Protein AF-A0A4R9JNU4-F1 (afdb_monomer)

Foldseek 3Di:
DVVVVVVVVVVVVVVVLQVLQQKAWEADLPPRWIKIFGWPGGDNHRYAYQPLRPHDADCDPPDRNDDDPVNVVSNVCCCRGPNPVPRVVGIDTDD

Structure (mmCIF, N/CA/C/O backbone):
data_AF-A0A4R9JNU4-F1
#
_entry.id   AF-A0A4R9JNU4-F1
#
loop_
_atom_site.group_PDB
_atom_site.id
_atom_site.type_symbol
_atom_site.label_atom_id
_atom_site.label_alt_id
_atom_site.label_comp_id
_atom_site.label_asym_id
_atom_site.label_entity_id
_atom_site.label_seq_id
_atom_site.pdbx_PDB_ins_code
_atom_site.Cartn_x
_atom_site.Cartn_y
_atom_site.Cartn_z
_atom_site.occupancy
_atom_site.B_iso_or_equiv
_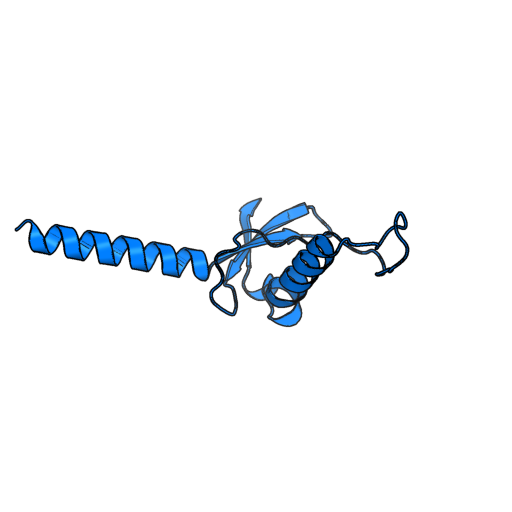atom_site.auth_seq_id
_atom_site.auth_comp_id
_atom_site.auth_asym_id
_atom_site.auth_atom_id
_atom_site.pdbx_PDB_model_num
ATOM 1 N N . MET A 1 1 ? -18.438 15.143 34.922 1.00 58.81 1 MET A N 1
ATOM 2 C CA . MET A 1 1 ? -18.915 14.914 33.534 1.00 58.81 1 MET A CA 1
ATOM 3 C C . MET A 1 1 ? -17.854 15.168 32.448 1.00 58.81 1 MET A C 1
ATOM 5 O O . MET A 1 1 ? -17.759 14.365 31.532 1.00 58.81 1 MET A O 1
ATOM 9 N N . LEU A 1 2 ? -17.032 16.229 32.531 1.00 62.69 2 LEU A N 1
ATOM 10 C CA . LEU A 1 2 ? -16.031 16.579 31.497 1.00 62.69 2 LEU A CA 1
ATOM 11 C C . LEU A 1 2 ? -14.863 15.579 31.340 1.00 62.69 2 LEU A C 1
ATOM 13 O O . LEU A 1 2 ? -14.404 15.358 30.224 1.00 62.69 2 LEU A O 1
ATOM 17 N N . ARG A 1 3 ? -14.404 14.935 32.426 1.00 75.50 3 ARG A N 1
ATOM 18 C CA . ARG A 1 3 ? -13.308 13.942 32.388 1.00 75.50 3 ARG A CA 1
ATOM 19 C C . ARG A 1 3 ? -13.643 12.733 31.506 1.00 75.50 3 ARG A C 1
ATOM 21 O O . ARG A 1 3 ? -12.821 12.318 30.701 1.00 75.50 3 ARG A O 1
ATOM 28 N N . ASN A 1 4 ? -14.879 12.241 31.592 1.00 79.88 4 ASN A N 1
ATOM 29 C CA . ASN A 1 4 ? -15.336 11.086 30.817 1.00 79.88 4 ASN A CA 1
ATOM 30 C C . ASN A 1 4 ? -15.424 11.420 29.319 1.00 79.88 4 ASN A C 1
ATOM 32 O O . ASN A 1 4 ? -15.046 10.601 28.492 1.00 79.88 4 ASN A O 1
ATOM 36 N N . LYS A 1 5 ? -15.827 12.651 28.965 1.00 87.12 5 LYS A N 1
ATOM 37 C CA . LYS A 1 5 ? -15.856 13.116 27.566 1.00 87.12 5 LYS A CA 1
ATOM 38 C C . LYS A 1 5 ? -14.456 13.182 26.941 1.00 87.12 5 LYS A C 1
ATOM 40 O O . LYS A 1 5 ? -14.296 12.811 25.784 1.00 87.12 5 LYS A O 1
ATOM 45 N N . LYS A 1 6 ? -13.437 13.605 27.705 1.00 91.44 6 LYS A N 1
ATOM 46 C CA . LYS A 1 6 ? -12.036 13.618 27.237 1.00 91.44 6 LYS A CA 1
ATOM 47 C C . LYS A 1 6 ? -11.502 12.208 26.978 1.00 91.44 6 LYS A C 1
ATOM 49 O O . LYS A 1 6 ? -10.857 11.993 25.961 1.00 91.44 6 LYS A O 1
ATOM 54 N N . ILE A 1 7 ? -11.810 11.259 27.863 1.00 94.19 7 ILE A N 1
ATOM 55 C CA . ILE A 1 7 ? -11.402 9.854 27.705 1.00 94.19 7 ILE A CA 1
ATOM 56 C C . ILE A 1 7 ? -12.049 9.243 26.457 1.00 94.19 7 ILE A C 1
ATOM 58 O O . ILE A 1 7 ? -11.351 8.643 25.649 1.00 94.19 7 ILE A O 1
ATOM 62 N N . ILE A 1 8 ? -13.355 9.454 26.260 1.00 95.31 8 ILE A N 1
ATOM 63 C CA . ILE A 1 8 ? -14.069 8.961 25.072 1.00 95.31 8 ILE A CA 1
ATOM 64 C C . ILE A 1 8 ? -13.459 9.538 23.788 1.00 95.31 8 ILE A C 1
ATOM 66 O O . ILE A 1 8 ? -13.213 8.792 22.846 1.00 95.31 8 ILE A O 1
ATOM 70 N N . SER A 1 9 ? -13.163 10.842 23.764 1.00 95.31 9 SER A N 1
ATOM 71 C CA . SER A 1 9 ? -12.512 11.484 22.615 1.00 95.31 9 SER A CA 1
ATOM 72 C C . SER A 1 9 ? -11.138 10.875 22.317 1.00 95.31 9 SER A C 1
ATOM 74 O O . SER A 1 9 ? -10.839 10.546 21.172 1.00 95.31 9 SER A O 1
ATOM 76 N N . LEU A 1 10 ? -10.322 10.641 23.349 1.00 96.44 10 LEU A N 1
ATOM 77 C CA . LEU A 1 10 ? -8.998 10.047 23.177 1.00 96.44 10 LEU A CA 1
ATOM 78 C C . LEU A 1 10 ? -9.072 8.609 22.643 1.00 96.44 10 LEU A C 1
ATOM 80 O O . LEU A 1 10 ? -8.313 8.253 21.745 1.00 96.44 10 LEU A O 1
ATOM 84 N N . ILE A 1 11 ? -10.015 7.807 23.149 1.00 96.56 11 ILE A N 1
ATOM 85 C CA . ILE A 1 11 ? -10.275 6.451 22.645 1.00 96.56 11 ILE A CA 1
ATOM 86 C C . ILE A 1 11 ? -10.691 6.506 21.175 1.00 96.56 11 ILE A C 1
ATOM 88 O O . ILE A 1 11 ? -10.181 5.738 20.366 1.00 96.56 11 ILE A O 1
ATOM 92 N N . PHE A 1 12 ? -11.575 7.434 20.810 1.00 97.00 12 PHE A N 1
ATOM 93 C CA . PHE A 1 12 ? -12.025 7.586 19.430 1.00 97.00 12 PHE A CA 1
ATOM 94 C C . PHE A 1 12 ? -10.876 7.955 18.479 1.00 97.00 12 PHE A C 1
ATOM 96 O O . PHE A 1 12 ? -10.742 7.353 17.413 1.00 97.00 12 PHE A O 1
ATOM 103 N N . ILE A 1 13 ? -10.004 8.885 18.882 1.00 97.12 13 ILE A N 1
ATOM 104 C CA . ILE A 1 13 ? -8.806 9.254 18.112 1.00 97.12 13 ILE A CA 1
ATOM 105 C C . ILE A 1 13 ? -7.881 8.044 17.957 1.00 97.12 13 ILE A C 1
ATOM 107 O O . ILE A 1 13 ? -7.434 7.752 16.850 1.00 97.12 13 ILE A O 1
ATOM 111 N N . PHE A 1 14 ? -7.631 7.310 19.043 1.00 96.88 14 PHE A N 1
ATOM 112 C CA . PHE A 1 14 ? -6.788 6.118 19.013 1.00 96.88 14 PHE A CA 1
ATOM 113 C C . PHE A 1 14 ? -7.341 5.042 18.068 1.00 96.88 14 PHE A C 1
ATOM 115 O O . PHE A 1 14 ? -6.602 4.526 17.232 1.00 96.88 14 PHE A O 1
ATOM 122 N N . LEU A 1 15 ? -8.644 4.748 18.142 1.00 97.06 15 LEU A N 1
ATOM 123 C CA . LEU A 1 15 ? -9.300 3.789 17.247 1.00 97.06 15 LEU A CA 1
ATOM 124 C C . LEU A 1 15 ? -9.254 4.243 15.786 1.00 97.06 15 LEU A C 1
ATOM 126 O O . LEU A 1 15 ? -9.041 3.421 14.900 1.00 97.06 15 LEU A O 1
ATOM 130 N N . THR A 1 16 ? -9.399 5.546 15.535 1.00 96.25 16 THR A N 1
ATOM 131 C CA . THR A 1 16 ? -9.296 6.115 14.185 1.00 96.25 16 THR A CA 1
ATOM 132 C C . THR A 1 16 ? -7.886 5.931 13.623 1.00 96.25 16 THR A C 1
ATOM 134 O O . THR A 1 16 ? -7.729 5.444 12.506 1.00 96.25 16 THR A O 1
ATOM 137 N N . LEU A 1 17 ? -6.848 6.248 14.403 1.00 96.62 17 LEU A N 1
ATOM 138 C CA . LEU A 1 17 ? -5.455 6.043 13.991 1.00 96.62 17 LEU A CA 1
ATOM 139 C C . LEU A 1 17 ? -5.146 4.566 13.739 1.00 96.62 17 LEU A C 1
ATOM 141 O O . LEU A 1 17 ? -4.502 4.235 12.744 1.00 96.62 17 LEU A O 1
ATOM 145 N N . LEU A 1 18 ? -5.640 3.681 14.609 1.00 96.12 18 LEU A N 1
ATOM 146 C CA . LEU A 1 18 ? -5.483 2.240 14.444 1.00 96.12 18 LEU A CA 1
ATOM 147 C C . LEU A 1 18 ? -6.150 1.762 13.148 1.00 96.12 18 LEU A C 1
ATOM 149 O O . LEU A 1 18 ? -5.526 1.033 12.380 1.00 96.12 18 LEU A O 1
ATOM 153 N N . PHE A 1 19 ? -7.366 2.230 12.861 1.00 95.88 19 PHE A N 1
ATOM 154 C CA . PHE A 1 19 ? -8.075 1.913 11.623 1.00 95.88 19 PHE A CA 1
ATOM 155 C C . PHE A 1 19 ? -7.281 2.346 10.381 1.00 95.88 19 PHE A C 1
ATOM 157 O O . PHE A 1 19 ? -6.987 1.508 9.531 1.00 95.88 19 PHE A O 1
ATOM 164 N N . PHE A 1 20 ? -6.839 3.608 10.307 1.00 96.06 20 PHE A N 1
ATOM 165 C CA . PHE A 1 20 ? -6.040 4.105 9.174 1.00 96.06 20 PHE A CA 1
ATOM 166 C C . PHE A 1 20 ? -4.682 3.407 9.033 1.00 96.06 20 PHE A C 1
ATOM 168 O O . PHE A 1 20 ? -4.170 3.270 7.922 1.00 96.06 20 PHE A O 1
ATOM 175 N N . SER A 1 21 ? -4.107 2.914 10.134 1.00 97.06 21 SER A N 1
ATOM 176 C CA . SER A 1 21 ? -2.874 2.128 10.071 1.00 97.06 21 SER A CA 1
ATOM 177 C C . SER A 1 21 ? -3.068 0.751 9.422 1.00 97.06 21 SER A C 1
ATOM 179 O O . SER A 1 21 ? -2.105 0.187 8.910 1.00 97.06 21 SER A O 1
ATOM 181 N N . LEU A 1 22 ? -4.294 0.215 9.408 1.00 97.56 22 LEU A N 1
ATOM 182 C CA . LEU A 1 22 ? -4.610 -1.131 8.914 1.00 97.56 22 LEU A CA 1
ATOM 183 C C . LEU A 1 22 ? -5.247 -1.151 7.519 1.00 97.56 22 LEU A C 1
ATOM 185 O O . LEU A 1 22 ? -5.278 -2.207 6.894 1.00 97.56 22 LEU A O 1
ATOM 189 N N . ILE A 1 23 ? -5.723 -0.016 7.004 1.00 97.50 23 ILE A N 1
ATOM 190 C CA . ILE A 1 23 ? -6.272 0.081 5.643 1.00 97.50 23 ILE A CA 1
ATOM 191 C C . ILE A 1 23 ? -5.293 0.761 4.692 1.00 97.50 23 ILE A C 1
ATOM 193 O O . ILE A 1 23 ? -4.577 1.682 5.084 1.00 97.50 23 ILE A O 1
ATOM 197 N N . GLY A 1 24 ? -5.261 0.325 3.440 1.00 97.19 24 GLY A N 1
ATOM 198 C CA . GLY A 1 24 ? -4.497 0.958 2.371 1.00 97.19 24 GLY A CA 1
ATOM 199 C C . GLY A 1 24 ? -5.308 1.055 1.087 1.00 97.19 24 GLY A C 1
ATOM 200 O O . GLY A 1 24 ? -6.373 0.458 0.963 1.00 97.19 24 GLY A O 1
ATOM 201 N N . PHE A 1 25 ? -4.776 1.802 0.134 1.00 96.62 25 PHE A N 1
ATOM 202 C CA . PHE A 1 25 ? -5.283 1.964 -1.212 1.00 96.62 25 PHE A CA 1
ATOM 203 C C . PHE A 1 25 ? -4.169 1.640 -2.197 1.00 96.62 25 PHE A C 1
ATOM 205 O O . PHE A 1 25 ? -3.013 1.962 -1.926 1.00 96.62 25 PHE A O 1
ATOM 212 N N . TYR A 1 26 ? -4.506 1.048 -3.332 1.00 95.19 26 TYR A N 1
ATOM 213 C CA . TYR A 1 26 ? -3.566 0.883 -4.435 1.00 95.19 26 TYR A CA 1
ATOM 214 C C . TYR A 1 26 ? -4.266 1.084 -5.777 1.00 95.19 26 TYR A C 1
ATOM 216 O O . TYR A 1 26 ? -5.487 0.920 -5.875 1.00 95.19 26 TYR A O 1
ATOM 224 N N . SER A 1 27 ? -3.495 1.460 -6.795 1.00 91.06 27 SER A N 1
ATOM 225 C CA . SER A 1 27 ? -3.941 1.461 -8.189 1.00 91.06 27 SER A CA 1
ATOM 226 C C . SER A 1 27 ? -3.509 0.171 -8.873 1.00 91.06 27 SER A C 1
ATOM 228 O O . SER A 1 27 ? -2.343 -0.211 -8.781 1.00 91.06 27 SER A O 1
ATOM 230 N N . ASP A 1 28 ? -4.437 -0.476 -9.561 1.00 84.00 28 ASP A N 1
ATOM 231 C CA . ASP A 1 28 ? -4.156 -1.647 -10.385 1.00 84.00 28 ASP A CA 1
ATOM 232 C C . ASP A 1 28 ? -3.327 -1.270 -11.623 1.00 84.00 28 ASP A C 1
ATOM 234 O O . ASP A 1 28 ? -3.604 -0.253 -12.271 1.00 84.00 28 ASP A O 1
ATOM 238 N N . ARG A 1 29 ? -2.312 -2.087 -11.929 1.00 79.94 29 ARG A N 1
ATOM 239 C CA . ARG A 1 29 ? -1.353 -1.859 -13.021 1.00 79.94 29 ARG A CA 1
ATOM 240 C C . ARG A 1 29 ? -2.018 -1.978 -14.393 1.00 79.94 29 ARG A C 1
ATOM 242 O O . ARG A 1 29 ? -1.683 -1.212 -15.292 1.00 79.94 29 ARG A O 1
ATOM 249 N N . GLU A 1 30 ? -2.983 -2.887 -14.544 1.00 71.38 30 GLU A N 1
ATOM 250 C CA . GLU A 1 30 ? -3.569 -3.195 -15.855 1.00 71.38 30 GLU A CA 1
ATOM 251 C C . GLU A 1 30 ? -4.720 -2.256 -16.252 1.00 71.38 30 GLU A C 1
ATOM 253 O O . GLU A 1 30 ? -4.848 -1.887 -17.420 1.00 71.38 30 GLU A O 1
ATOM 258 N N . TRP A 1 31 ? -5.567 -1.856 -15.296 1.00 70.56 31 TRP A N 1
ATOM 259 C CA . TRP A 1 31 ? -6.837 -1.175 -15.601 1.00 70.56 31 TRP A CA 1
ATOM 260 C C . TRP A 1 31 ? -7.003 0.182 -14.912 1.00 70.56 31 TRP A C 1
ATOM 262 O O . TRP A 1 31 ? -8.056 0.810 -15.045 1.00 70.56 31 TRP A O 1
ATOM 272 N N . GLY A 1 32 ? -5.998 0.635 -14.150 1.00 78.06 32 GLY A N 1
ATOM 273 C CA . GLY A 1 32 ? -6.006 1.928 -13.455 1.00 78.06 32 GLY A CA 1
ATOM 274 C C . GLY A 1 32 ? -7.095 2.075 -12.385 1.00 78.06 32 GLY A C 1
ATOM 275 O O . GLY A 1 32 ? -7.314 3.175 -11.876 1.00 78.06 32 GLY A O 1
ATOM 276 N N . GLY A 1 33 ? -7.795 0.988 -12.048 1.00 88.50 33 GLY A N 1
ATOM 277 C CA . GLY A 1 33 ? -8.804 0.974 -10.995 1.00 88.50 33 GLY A CA 1
ATOM 278 C C . GLY A 1 33 ? -8.159 1.175 -9.631 1.00 88.50 33 GLY A C 1
ATOM 279 O O . GLY A 1 33 ? -7.030 0.733 -9.401 1.00 88.50 33 GLY A O 1
ATOM 280 N N . VAL A 1 34 ? -8.873 1.819 -8.711 1.00 93.19 34 VAL A N 1
ATOM 281 C CA . VAL A 1 34 ? -8.379 2.004 -7.341 1.00 93.19 34 VAL A CA 1
ATOM 282 C C . VAL A 1 34 ? -9.125 1.101 -6.391 1.00 93.19 34 VAL A C 1
ATOM 284 O O . VAL A 1 34 ? -10.353 0.999 -6.406 1.00 93.19 34 VAL A O 1
ATOM 287 N N . TYR A 1 35 ? -8.349 0.467 -5.530 1.00 95.56 35 TYR A N 1
ATOM 288 C CA . TYR A 1 35 ? -8.805 -0.545 -4.604 1.00 95.56 35 TYR A CA 1
ATOM 289 C C . TYR A 1 35 ? -8.465 -0.107 -3.192 1.00 95.56 35 TYR A C 1
ATOM 291 O O . TYR A 1 35 ? -7.388 0.433 -2.952 1.00 95.56 35 TYR A O 1
ATOM 299 N N . ILE A 1 36 ? -9.373 -0.357 -2.256 1.00 96.94 36 ILE A N 1
ATOM 300 C CA . ILE A 1 36 ? -9.077 -0.329 -0.823 1.00 96.94 36 ILE A CA 1
ATOM 301 C C . ILE A 1 36 ? 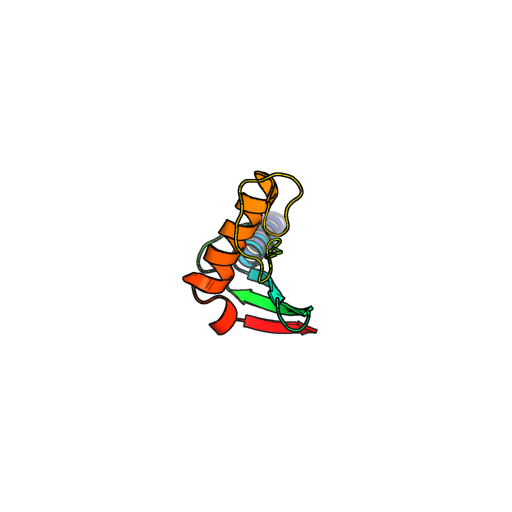-8.782 -1.752 -0.366 1.00 96.94 36 ILE A C 1
ATOM 303 O O . ILE A 1 36 ? -9.466 -2.677 -0.791 1.00 96.94 36 ILE A O 1
ATOM 307 N N . PHE A 1 37 ? -7.799 -1.945 0.506 1.00 97.25 37 PHE A N 1
ATOM 308 C CA . PHE A 1 37 ? -7.444 -3.259 1.033 1.00 97.25 37 PHE A CA 1
ATOM 309 C C . PHE A 1 37 ? -7.064 -3.212 2.512 1.00 97.25 37 PHE A C 1
ATOM 311 O O . PHE A 1 37 ? -6.714 -2.161 3.060 1.00 97.25 37 PHE A O 1
ATOM 318 N N . VAL A 1 38 ? -7.114 -4.378 3.159 1.00 97.31 38 VAL A N 1
ATOM 319 C CA . VAL A 1 38 ? -6.617 -4.563 4.529 1.00 97.31 38 VAL A CA 1
ATOM 320 C C . VAL A 1 38 ? -5.143 -4.968 4.491 1.00 97.31 38 VAL A C 1
ATOM 322 O O . VAL A 1 38 ? -4.775 -6.019 3.945 1.00 97.31 38 VAL A O 1
ATOM 325 N N . LYS A 1 39 ? -4.297 -4.138 5.101 1.00 97.94 39 LYS A N 1
ATOM 326 C CA . LYS A 1 39 ? -2.858 -4.363 5.254 1.00 97.94 39 LYS A CA 1
ATOM 327 C C . LYS A 1 39 ? -2.596 -5.552 6.176 1.00 97.94 39 LYS A C 1
ATOM 329 O O . LYS A 1 39 ? -3.301 -5.754 7.159 1.00 97.94 39 LYS A O 1
ATOM 334 N N . HIS A 1 40 ? -1.535 -6.306 5.893 1.00 97.38 40 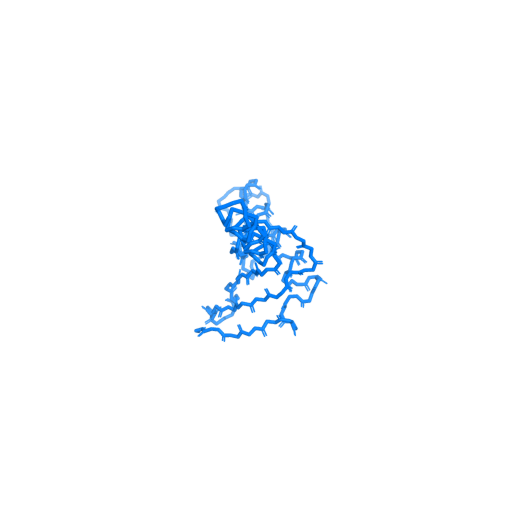HIS A N 1
ATOM 335 C CA . HIS A 1 40 ? -1.128 -7.436 6.733 1.00 97.38 40 HIS A CA 1
ATOM 336 C C . HIS A 1 40 ? -0.466 -6.991 8.055 1.00 97.38 40 HIS A C 1
ATOM 338 O O . HIS A 1 40 ? -0.470 -7.744 9.027 1.00 97.38 40 HIS A O 1
ATOM 344 N N . ARG A 1 41 ? 0.073 -5.761 8.108 1.00 97.19 41 ARG A N 1
ATOM 345 C CA . ARG A 1 41 ? 0.636 -5.128 9.311 1.00 97.19 41 ARG A CA 1
ATOM 346 C C . ARG A 1 41 ? 0.318 -3.625 9.376 1.00 97.19 41 ARG A C 1
ATOM 348 O O . ARG A 1 41 ? 0.096 -3.017 8.327 1.00 97.19 41 ARG A O 1
ATOM 355 N N . PRO A 1 42 ? 0.334 -2.999 10.570 1.00 97.25 42 PRO A N 1
ATOM 356 C CA . PRO A 1 42 ? 0.114 -1.560 10.711 1.00 97.25 42 PRO A CA 1
ATOM 357 C C . PRO A 1 42 ? 1.164 -0.714 9.974 1.00 97.25 42 PRO A C 1
ATOM 359 O O . PRO A 1 42 ? 2.368 -0.912 10.146 1.00 97.25 42 PRO A O 1
ATOM 362 N N . MET A 1 43 ? 0.711 0.268 9.194 1.00 97.12 43 MET A N 1
ATOM 363 C CA . MET A 1 43 ? 1.542 1.277 8.530 1.00 97.12 43 MET A CA 1
ATOM 364 C C . MET A 1 43 ? 0.710 2.529 8.224 1.00 97.12 43 MET A C 1
ATOM 366 O O . MET A 1 43 ? -0.430 2.415 7.791 1.00 97.12 43 MET A O 1
ATOM 370 N N . PHE A 1 44 ? 1.266 3.731 8.385 1.00 96.19 44 PHE A N 1
ATOM 371 C CA . PHE A 1 44 ? 0.528 4.978 8.118 1.00 96.19 44 PHE A CA 1
ATOM 372 C C . PHE A 1 44 ? 0.522 5.426 6.645 1.00 96.19 44 PHE A C 1
ATOM 374 O O . PHE A 1 44 ? -0.253 6.312 6.294 1.00 96.19 44 PHE A O 1
ATOM 381 N N . LYS A 1 45 ? 1.319 4.807 5.760 1.00 96.00 45 LYS A N 1
ATOM 382 C CA . LYS A 1 45 ? 1.221 5.021 4.304 1.00 96.00 45 LYS A CA 1
ATOM 383 C C . LYS A 1 45 ? -0.135 4.516 3.824 1.00 96.00 45 LYS A C 1
ATOM 385 O O . LYS A 1 45 ? -0.468 3.354 4.039 1.00 96.00 45 LYS A O 1
ATOM 390 N N . LEU A 1 46 ? -0.941 5.393 3.234 1.00 96.31 46 LEU A N 1
ATOM 391 C CA . LEU A 1 46 ? -2.281 5.036 2.770 1.00 96.31 46 LEU A CA 1
ATOM 392 C C . LEU A 1 46 ? -2.283 4.559 1.326 1.00 96.31 46 LEU A C 1
ATOM 394 O O . LEU A 1 46 ? -3.044 3.655 1.029 1.00 96.31 46 LEU A O 1
ATOM 398 N N . PHE A 1 47 ? -1.449 5.122 0.456 1.00 95.69 47 PHE A N 1
ATOM 399 C CA . PHE A 1 47 ? -1.435 4.786 -0.965 1.00 95.69 47 PHE A CA 1
ATOM 400 C C . PHE A 1 47 ? -0.183 3.990 -1.327 1.00 95.69 47 PHE A C 1
ATOM 402 O O . PHE A 1 47 ? 0.921 4.402 -0.973 1.00 95.69 47 PHE A O 1
ATOM 409 N N . PHE A 1 48 ? -0.368 2.873 -2.021 1.00 95.06 48 PHE A N 1
ATOM 410 C CA . PHE A 1 48 ? 0.673 1.977 -2.508 1.00 95.06 48 PHE A CA 1
ATOM 411 C C . PHE A 1 48 ? 0.611 1.988 -4.032 1.00 95.06 48 PHE A C 1
ATOM 413 O O . PHE A 1 48 ? -0.429 1.686 -4.614 1.00 95.06 48 PHE A O 1
ATOM 420 N N . ALA A 1 49 ? 1.717 2.356 -4.664 1.00 91.38 49 ALA A N 1
ATOM 421 C CA . ALA A 1 49 ? 1.843 2.419 -6.110 1.00 91.38 49 ALA A CA 1
ATOM 422 C C . ALA A 1 49 ? 2.995 1.524 -6.544 1.00 91.38 49 ALA A C 1
ATOM 424 O O . ALA A 1 49 ? 3.985 1.421 -5.824 1.00 91.38 49 ALA A O 1
ATOM 425 N N . SER A 1 50 ? 2.871 0.938 -7.727 1.00 92.25 50 SER A N 1
ATOM 426 C CA . SER A 1 50 ? 3.992 0.306 -8.403 1.00 92.25 50 SER A CA 1
ATOM 427 C C . SER A 1 50 ? 4.526 1.266 -9.466 1.00 92.25 50 SER A C 1
ATOM 429 O O . SER A 1 50 ? 3.967 1.326 -10.565 1.00 92.25 50 SER A O 1
ATOM 431 N N . PRO A 1 51 ? 5.547 2.085 -9.151 1.00 88.19 51 PRO A N 1
ATOM 432 C CA . PRO A 1 51 ? 6.148 2.979 -10.133 1.00 88.19 51 PRO A CA 1
ATOM 433 C C . PRO A 1 51 ? 6.815 2.233 -11.294 1.00 88.19 51 PRO A C 1
ATOM 435 O O . PRO A 1 51 ? 6.986 2.834 -12.354 1.00 88.19 51 PRO A O 1
ATOM 438 N N . ILE A 1 52 ? 7.191 0.957 -11.124 1.00 89.62 52 ILE A N 1
ATOM 439 C C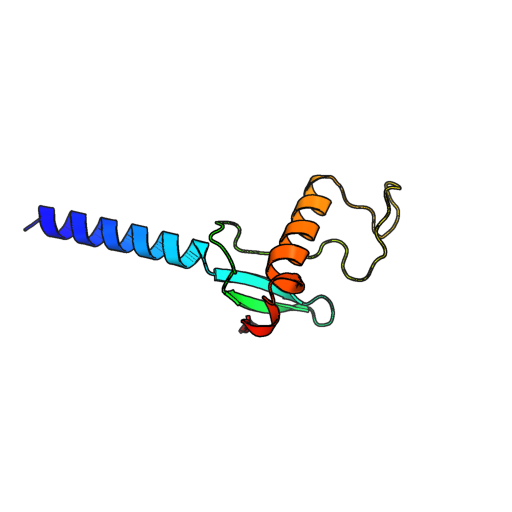A . ILE A 1 52 ? 7.759 0.164 -12.221 1.00 89.62 52 ILE A CA 1
ATOM 440 C C . ILE A 1 52 ? 6.695 -0.338 -13.205 1.00 89.62 52 ILE A C 1
ATOM 442 O O . ILE A 1 52 ? 6.986 -0.518 -14.387 1.00 89.62 52 ILE A O 1
ATOM 446 N N . GLY A 1 53 ? 5.462 -0.546 -12.732 1.00 86.94 53 GLY A N 1
ATOM 447 C CA . GLY A 1 53 ? 4.407 -1.179 -13.515 1.00 86.94 53 GLY A CA 1
ATOM 448 C C . GLY A 1 53 ? 4.807 -2.587 -13.963 1.00 86.94 53 GLY A C 1
ATOM 449 O O . GLY A 1 53 ? 5.179 -3.420 -13.144 1.00 86.94 53 GLY A O 1
ATOM 450 N N . GLU A 1 54 ? 4.732 -2.827 -15.271 1.00 83.88 54 GLU A N 1
ATOM 451 C CA . GLU A 1 54 ? 5.075 -4.107 -15.915 1.00 83.88 54 GLU A CA 1
ATOM 452 C C . GLU A 1 54 ? 6.508 -4.128 -16.489 1.00 83.88 54 GLU A C 1
ATOM 454 O O . GLU A 1 54 ? 6.871 -5.039 -17.232 1.00 83.88 54 GLU A O 1
ATOM 459 N N . ALA A 1 55 ? 7.323 -3.102 -16.215 1.00 86.38 55 ALA A N 1
ATOM 460 C CA . ALA A 1 55 ? 8.676 -3.012 -16.756 1.00 86.38 55 ALA A CA 1
ATOM 461 C C . ALA A 1 55 ? 9.679 -3.882 -15.982 1.00 86.38 55 ALA A C 1
ATOM 463 O O . ALA A 1 55 ? 9.614 -4.012 -14.760 1.00 86.38 55 ALA A O 1
ATOM 464 N N . ASP A 1 56 ? 10.684 -4.404 -16.690 1.00 89.31 56 ASP A N 1
ATOM 465 C CA . ASP A 1 56 ? 11.799 -5.108 -16.057 1.00 89.31 56 ASP A CA 1
ATOM 466 C C . ASP A 1 56 ? 12.700 -4.131 -15.274 1.00 89.31 56 ASP A C 1
ATOM 468 O O . ASP A 1 56 ? 13.141 -3.121 -15.836 1.00 89.31 56 ASP A O 1
ATOM 472 N N . PRO A 1 57 ? 13.062 -4.428 -14.011 1.00 89.12 57 PRO A N 1
ATOM 473 C CA . PRO A 1 57 ? 13.912 -3.555 -13.211 1.00 89.12 57 PRO A CA 1
ATOM 474 C C . PRO A 1 57 ? 15.301 -3.383 -13.817 1.00 89.12 57 PRO A C 1
ATOM 476 O O . PRO A 1 57 ? 15.954 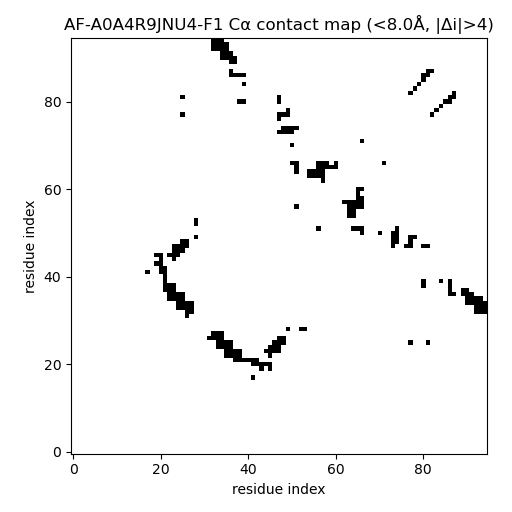-4.329 -14.265 1.00 89.12 57 PRO A O 1
ATOM 479 N N . THR A 1 58 ? 15.791 -2.144 -13.788 1.00 90.62 58 THR A N 1
ATOM 480 C CA . THR A 1 58 ? 17.134 -1.811 -14.259 1.00 90.62 58 THR A CA 1
ATOM 481 C C . THR A 1 58 ? 17.797 -0.765 -13.374 1.00 90.62 58 THR A C 1
ATOM 483 O O . THR A 1 58 ? 17.158 0.133 -12.838 1.00 90.62 58 THR A O 1
ATOM 486 N N . ASP A 1 59 ? 19.118 -0.857 -13.243 1.00 90.25 59 ASP A N 1
ATOM 487 C CA . ASP A 1 59 ? 19.923 0.126 -12.513 1.00 90.25 59 ASP A CA 1
ATOM 488 C C . ASP A 1 59 ? 20.487 1.231 -13.421 1.00 90.25 59 ASP A C 1
ATOM 490 O O . ASP A 1 59 ? 21.269 2.061 -12.963 1.00 90.25 59 ASP A O 1
ATOM 494 N N . ILE A 1 60 ? 20.104 1.260 -14.704 1.00 91.38 60 ILE A N 1
ATOM 495 C CA . ILE A 1 60 ? 20.593 2.236 -15.686 1.00 91.38 60 ILE A CA 1
ATOM 496 C C . ILE A 1 60 ? 19.700 3.487 -15.656 1.00 91.38 60 ILE A C 1
ATOM 498 O O . ILE A 1 60 ? 18.562 3.414 -16.123 1.00 91.38 60 ILE A O 1
ATOM 502 N N . PRO A 1 61 ? 20.191 4.650 -15.180 1.00 89.31 61 PRO A N 1
ATOM 503 C CA . PRO A 1 61 ? 19.384 5.863 -15.120 1.00 89.31 61 PRO A CA 1
ATOM 504 C C . PRO A 1 61 ? 18.860 6.276 -16.497 1.00 89.31 61 PRO A C 1
ATOM 506 O O . PRO A 1 61 ? 19.602 6.289 -17.478 1.00 89.31 61 PRO A O 1
ATOM 509 N N . GLY A 1 62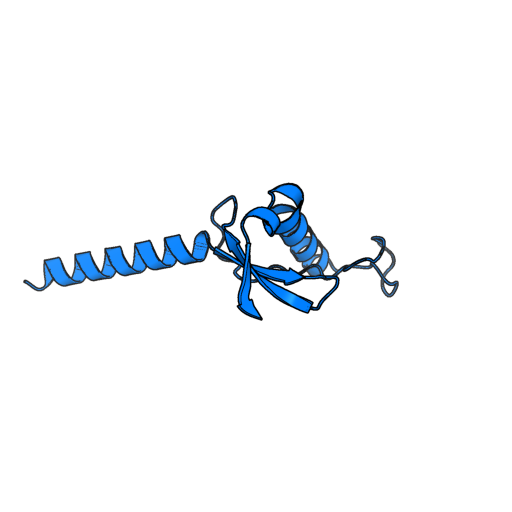 ? 17.579 6.640 -16.562 1.00 86.50 62 GLY A N 1
ATOM 510 C CA . GLY A 1 62 ? 16.920 7.079 -17.796 1.00 86.50 62 GLY A CA 1
ATOM 511 C C . GLY A 1 62 ? 16.417 5.951 -18.701 1.00 86.50 62 GLY A C 1
ATOM 512 O O . GLY A 1 62 ? 15.816 6.244 -19.733 1.00 86.50 62 GLY A O 1
ATOM 513 N N . LYS A 1 63 ? 16.624 4.681 -18.330 1.00 90.00 63 LYS A N 1
ATOM 514 C CA . LYS A 1 63 ? 15.988 3.537 -18.990 1.00 90.00 63 LYS A CA 1
ATOM 515 C C . LYS A 1 63 ? 14.646 3.215 -18.318 1.00 90.00 63 LYS A C 1
ATOM 517 O O . LYS A 1 63 ? 14.494 3.391 -17.113 1.00 90.00 63 LYS A O 1
ATOM 522 N N . GLU A 1 64 ? 13.681 2.738 -19.097 1.00 86.38 64 GLU A N 1
ATOM 523 C CA . GLU A 1 64 ? 12.440 2.162 -18.571 1.00 86.38 64 GLU A CA 1
ATOM 524 C C . GLU A 1 64 ? 12.752 1.035 -17.569 1.00 86.38 64 GLU A C 1
ATOM 526 O O . GLU A 1 64 ? 13.678 0.251 -17.792 1.00 86.38 64 GLU A O 1
ATOM 531 N N . GLY A 1 65 ? 12.037 1.016 -16.441 1.00 88.19 65 GLY A N 1
ATOM 532 C CA . GLY A 1 65 ? 12.319 0.130 -15.308 1.00 88.19 65 GLY A CA 1
ATOM 533 C C . GLY A 1 65 ? 13.356 0.658 -14.307 1.00 88.19 65 GLY A C 1
ATOM 534 O O . GLY A 1 65 ? 13.611 0.012 -13.287 1.00 88.19 65 GLY A O 1
ATOM 535 N N . TYR A 1 66 ? 13.979 1.817 -14.568 1.00 93.44 66 TYR A N 1
ATOM 536 C CA . TYR A 1 66 ? 14.847 2.472 -13.591 1.00 93.44 66 TYR A CA 1
ATOM 537 C C . TYR A 1 66 ? 14.024 3.188 -12.530 1.00 93.44 66 TYR A C 1
ATOM 539 O O . TYR A 1 66 ? 13.196 4.044 -12.839 1.00 93.44 66 TYR A O 1
ATOM 547 N N . LEU A 1 67 ? 14.337 2.903 -11.270 1.00 93.12 67 LEU A N 1
ATOM 548 C CA . LEU A 1 67 ? 13.755 3.578 -10.121 1.00 93.12 67 LEU A CA 1
ATOM 549 C C . LEU A 1 67 ? 14.840 4.287 -9.308 1.00 93.12 67 LEU A C 1
ATOM 551 O O . LEU A 1 67 ? 15.905 3.727 -9.029 1.00 93.12 67 LEU A O 1
ATOM 555 N N . SER A 1 68 ? 14.535 5.516 -8.882 1.00 93.56 68 SER A N 1
ATOM 556 C CA . SER A 1 68 ? 15.287 6.196 -7.824 1.00 93.56 68 SER A CA 1
ATOM 557 C C . SER A 1 68 ? 15.196 5.401 -6.515 1.00 93.56 68 SER A C 1
ATOM 559 O O . SER A 1 68 ? 14.366 4.504 -6.382 1.00 93.56 68 SER A O 1
ATOM 561 N N . SER A 1 69 ? 16.010 5.737 -5.513 1.00 93.06 69 SER A N 1
ATOM 562 C CA . SER A 1 69 ? 15.923 5.086 -4.196 1.00 93.06 69 SER A CA 1
ATOM 563 C C . SER A 1 69 ? 14.515 5.1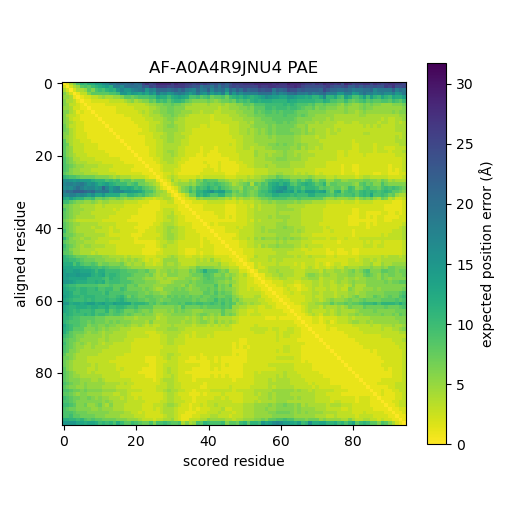63 -3.593 1.00 93.06 69 SER A C 1
ATOM 565 O O . SER A 1 69 ? 14.031 4.171 -3.061 1.00 93.06 69 SER A O 1
ATOM 567 N N . GLU A 1 70 ? 13.845 6.310 -3.736 1.00 93.00 70 GLU A N 1
ATOM 568 C CA . GLU A 1 70 ? 12.459 6.501 -3.291 1.00 93.00 70 GLU A CA 1
ATOM 569 C C . 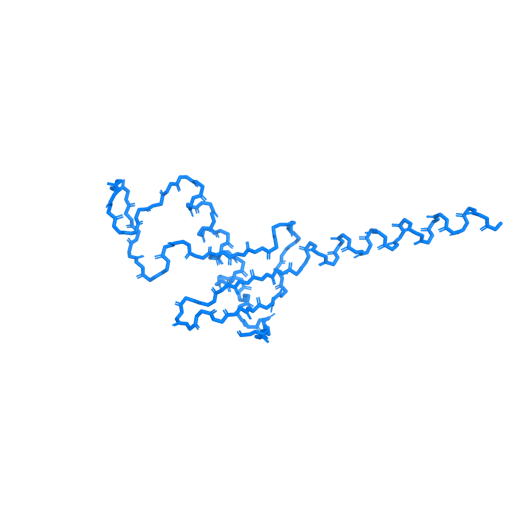GLU A 1 70 ? 11.494 5.622 -4.096 1.00 93.00 70 GLU A C 1
ATOM 571 O O . GLU A 1 70 ? 10.674 4.923 -3.512 1.00 93.00 70 GLU A O 1
ATOM 576 N N . GLY A 1 71 ? 11.640 5.570 -5.425 1.00 93.62 71 GLY A N 1
ATOM 577 C CA . GLY A 1 71 ? 10.816 4.703 -6.271 1.00 93.62 71 GLY A CA 1
ATOM 578 C C . GLY A 1 71 ? 10.989 3.218 -5.942 1.00 93.62 71 GLY A C 1
ATOM 579 O O . GLY A 1 71 ? 10.008 2.483 -5.905 1.00 93.62 71 GLY A O 1
ATOM 580 N N . LYS A 1 72 ? 12.218 2.778 -5.636 1.00 94.75 72 LYS A N 1
ATOM 581 C CA . LYS A 1 72 ? 12.496 1.405 -5.183 1.00 94.75 72 LYS A CA 1
ATOM 582 C C . LYS A 1 72 ? 11.805 1.109 -3.853 1.00 94.75 72 LYS A C 1
ATOM 584 O O . LYS A 1 72 ? 11.287 0.014 -3.672 1.00 94.75 72 LYS A O 1
ATOM 589 N N . GLU A 1 73 ? 11.784 2.067 -2.927 1.00 95.31 73 GLU A N 1
ATOM 590 C CA . GLU A 1 73 ? 11.050 1.921 -1.667 1.00 95.31 73 GLU A CA 1
ATOM 591 C C . GLU A 1 73 ? 9.538 1.805 -1.905 1.00 95.31 73 GLU A C 1
ATOM 593 O O . GLU A 1 73 ? 8.897 0.932 -1.322 1.00 95.31 73 GLU A O 1
ATOM 598 N N . GLU A 1 74 ? 8.966 2.630 -2.787 1.00 94.81 74 GLU A N 1
ATOM 599 C CA . GLU A 1 74 ? 7.541 2.548 -3.125 1.00 94.81 74 GLU A CA 1
ATOM 600 C C . GLU A 1 74 ? 7.168 1.218 -3.782 1.00 94.81 74 GLU A C 1
ATOM 602 O O . GLU A 1 74 ? 6.187 0.598 -3.367 1.00 94.81 74 GLU A O 1
ATOM 607 N N . GLU A 1 75 ? 7.982 0.754 -4.733 1.00 95.12 75 GLU A N 1
ATOM 608 C CA . GLU A 1 75 ? 7.800 -0.537 -5.398 1.00 95.12 75 GLU A CA 1
ATOM 609 C C . GLU A 1 75 ? 7.868 -1.690 -4.392 1.00 95.12 75 GLU A C 1
ATOM 611 O O . GLU A 1 75 ? 6.970 -2.527 -4.345 1.00 95.12 75 GLU A O 1
ATOM 616 N N . ASN A 1 76 ? 8.873 -1.691 -3.511 1.00 95.62 76 ASN A N 1
ATOM 617 C CA . ASN A 1 76 ? 9.009 -2.715 -2.477 1.00 95.62 76 ASN A CA 1
ATOM 618 C C . ASN A 1 76 ? 7.803 -2.736 -1.529 1.00 95.62 76 ASN A C 1
ATOM 620 O O . ASN A 1 76 ? 7.329 -3.808 -1.159 1.00 95.62 76 ASN A O 1
ATOM 624 N N . LEU A 1 77 ? 7.282 -1.567 -1.142 1.00 96.62 77 LEU A N 1
ATOM 625 C CA . LEU A 1 77 ? 6.085 -1.484 -0.305 1.00 96.62 77 LEU A CA 1
ATOM 626 C C . LEU A 1 77 ? 4.842 -1.999 -1.034 1.00 96.62 77 LEU A C 1
ATOM 628 O O . LEU A 1 77 ? 3.986 -2.620 -0.404 1.00 96.62 77 LEU A O 1
ATOM 632 N N . PHE A 1 78 ? 4.718 -1.745 -2.336 1.00 95.75 78 PHE A N 1
ATOM 633 C CA . PHE A 1 78 ? 3.629 -2.294 -3.137 1.00 95.75 78 PHE A CA 1
ATOM 634 C C . PHE A 1 78 ? 3.716 -3.819 -3.221 1.00 95.75 78 PHE A C 1
ATOM 636 O O . PHE A 1 78 ? 2.747 -4.493 -2.870 1.00 95.75 78 PHE A O 1
ATOM 643 N N . ILE A 1 79 ? 4.886 -4.352 -3.581 1.00 95.31 79 ILE A N 1
ATOM 644 C CA . ILE A 1 79 ? 5.157 -5.795 -3.627 1.00 95.31 79 ILE A CA 1
ATOM 645 C C . ILE A 1 79 ? 4.817 -6.435 -2.278 1.00 95.31 79 ILE A C 1
ATOM 647 O O . ILE A 1 79 ? 4.009 -7.362 -2.212 1.00 95.31 79 ILE A O 1
ATOM 651 N N . GLU A 1 80 ? 5.340 -5.882 -1.182 1.00 97.19 80 GLU A N 1
ATOM 652 C CA . GLU A 1 80 ? 5.116 -6.409 0.163 1.00 97.19 80 GLU A CA 1
ATOM 653 C C . GLU A 1 80 ? 3.622 -6.411 0.527 1.00 97.19 80 GLU A C 1
ATOM 655 O O . GLU A 1 80 ? 3.076 -7.431 0.956 1.00 97.19 80 GLU A O 1
ATOM 660 N N . PHE A 1 81 ? 2.937 -5.270 0.416 1.00 97.25 81 PHE A N 1
ATOM 661 C CA . PHE A 1 81 ? 1.588 -5.120 0.968 1.00 97.25 81 PHE A CA 1
ATOM 662 C C . PHE A 1 81 ? 0.480 -5.628 0.050 1.00 97.25 81 PHE A C 1
ATOM 664 O O . PHE A 1 81 ? -0.542 -6.104 0.559 1.00 97.25 81 PHE A O 1
ATOM 671 N N . VAL A 1 82 ? 0.660 -5.501 -1.262 1.00 95.25 82 VAL A N 1
ATOM 672 C CA . VAL A 1 82 ? -0.370 -5.789 -2.261 1.00 95.25 82 VAL A CA 1
ATOM 673 C C . VAL A 1 82 ? -0.172 -7.182 -2.856 1.00 95.25 82 VAL A C 1
ATOM 675 O O . VAL A 1 82 ? -1.138 -7.946 -2.909 1.00 95.25 82 VAL A O 1
ATOM 678 N N . GLU A 1 83 ? 1.061 -7.554 -3.203 1.00 94.00 83 GLU A N 1
ATOM 6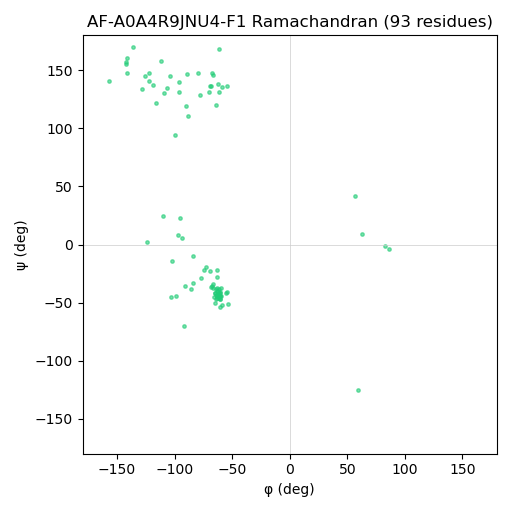79 C CA . GLU A 1 83 ? 1.346 -8.802 -3.922 1.00 94.00 83 GLU A CA 1
ATOM 680 C C . GLU A 1 83 ? 1.653 -9.966 -2.970 1.00 94.00 83 GLU A C 1
ATOM 682 O O . GLU A 1 83 ? 0.822 -10.861 -2.789 1.00 94.00 83 GLU A O 1
ATOM 687 N N . GLU A 1 84 ? 2.805 -9.935 -2.296 1.00 96.56 84 GLU A N 1
ATOM 688 C CA . GLU A 1 84 ? 3.323 -11.052 -1.494 1.00 96.56 84 GLU A CA 1
ATOM 689 C C . GLU A 1 84 ? 2.401 -11.402 -0.324 1.00 96.56 84 GLU A C 1
ATOM 691 O O . GLU A 1 84 ? 2.146 -12.573 -0.035 1.00 96.56 84 GLU A O 1
ATOM 696 N N . ASN A 1 85 ? 1.843 -10.381 0.331 1.00 97.12 85 ASN A N 1
ATOM 697 C CA . ASN A 1 85 ? 0.928 -10.564 1.455 1.00 97.12 85 ASN A CA 1
ATOM 698 C C . ASN A 1 85 ? -0.549 -10.544 1.047 1.00 97.12 85 ASN A C 1
ATOM 700 O O . ASN A 1 85 ? -1.413 -10.301 1.905 1.00 97.12 85 ASN A O 1
ATOM 704 N N . LYS A 1 86 ? -0.851 -10.828 -0.228 1.00 94.94 86 LYS A N 1
ATOM 705 C CA . LYS A 1 86 ? -2.213 -11.052 -0.741 1.00 94.94 86 LYS A CA 1
ATOM 706 C C . LYS A 1 86 ? -3.155 -9.874 -0.475 1.00 94.94 86 LYS A C 1
ATOM 708 O O . LYS A 1 86 ? -4.306 -10.063 -0.074 1.00 94.94 86 LYS A O 1
ATOM 713 N N . GLY A 1 87 ? -2.672 -8.646 -0.651 1.00 94.50 87 GLY A N 1
ATOM 714 C CA . GLY A 1 87 ? -3.512 -7.453 -0.553 1.00 94.50 87 GLY A CA 1
ATOM 715 C C . GLY A 1 87 ? -4.647 -7.472 -1.578 1.00 94.50 87 GLY A C 1
ATOM 716 O O . GLY A 1 87 ? -5.771 -7.137 -1.211 1.00 94.50 87 GLY A O 1
ATOM 717 N N . TYR A 1 88 ? -4.391 -7.975 -2.793 1.00 93.00 88 TYR A N 1
ATOM 718 C CA . TYR A 1 88 ? -5.409 -8.172 -3.839 1.00 93.00 88 TYR A CA 1
ATOM 719 C C . TYR A 1 88 ? -6.599 -9.032 -3.383 1.00 93.00 88 TYR A C 1
ATOM 721 O O . TYR A 1 88 ? -7.746 -8.710 -3.665 1.00 93.00 88 TYR A O 1
ATOM 729 N N . GLU A 1 89 ? -6.351 -10.115 -2.639 1.00 94.69 89 GLU A N 1
ATOM 730 C CA . GLU A 1 89 ? -7.412 -11.022 -2.164 1.00 94.69 89 GLU A CA 1
ATOM 731 C C . GLU A 1 89 ? -8.260 -10.397 -1.044 1.00 94.69 89 GLU A C 1
ATOM 733 O O . GLU A 1 89 ? -9.370 -10.849 -0.761 1.00 94.69 89 GLU A O 1
ATOM 738 N N . ARG A 1 90 ? -7.730 -9.361 -0.385 1.00 94.31 90 ARG A N 1
ATOM 739 C CA . ARG A 1 90 ? -8.377 -8.632 0.715 1.00 94.31 90 ARG A CA 1
ATOM 740 C C . ARG A 1 90 ? -8.778 -7.219 0.301 1.00 94.31 90 ARG A C 1
ATOM 742 O O . ARG A 1 90 ? -8.846 -6.335 1.164 1.00 94.31 90 ARG A O 1
ATOM 749 N N . SER A 1 91 ? -8.985 -6.995 -0.995 1.00 95.88 91 SER A N 1
ATOM 750 C CA . SER A 1 91 ? -9.323 -5.689 -1.538 1.00 95.88 91 SER A CA 1
ATOM 751 C C . SER A 1 91 ? -10.744 -5.615 -2.087 1.00 95.88 91 SER A C 1
ATOM 753 O O . SER A 1 91 ? -11.378 -6.614 -2.424 1.00 95.88 91 SER A O 1
ATOM 755 N N . PHE A 1 92 ? -11.250 -4.388 -2.155 1.00 95.00 92 PHE A N 1
ATOM 756 C CA . PHE A 1 92 ? -12.493 -4.034 -2.818 1.00 95.00 92 PHE A CA 1
ATOM 757 C C . PHE A 1 92 ? -12.219 -2.876 -3.767 1.00 95.00 92 PHE A C 1
ATOM 759 O O . PHE A 1 92 ? -11.576 -1.892 -3.392 1.00 95.00 92 PHE A O 1
ATOM 766 N N . ARG A 1 93 ? -12.727 -2.978 -4.995 1.00 93.56 93 ARG A N 1
ATOM 767 C CA . ARG A 1 93 ? -12.644 -1.890 -5.968 1.00 93.56 93 ARG A CA 1
ATOM 768 C C . ARG A 1 93 ? -13.525 -0.720 -5.531 1.00 93.56 93 ARG A C 1
ATOM 770 O O . ARG A 1 93 ? -14.665 -0.927 -5.117 1.00 93.56 93 ARG A O 1
ATOM 777 N N . LEU A 1 94 ? -13.000 0.496 -5.647 1.00 90.31 94 LEU A N 1
ATOM 778 C CA . LEU A 1 94 ? -13.719 1.739 -5.368 1.00 90.31 94 LEU A CA 1
ATOM 779 C C . LEU A 1 94 ? -14.162 2.459 -6.645 1.00 90.31 94 LEU A C 1
ATOM 781 O O . LEU A 1 94 ? -15.302 2.916 -6.706 1.00 90.31 94 LEU A O 1
ATOM 785 N N . PHE A 1 95 ? -13.274 2.567 -7.636 1.00 83.19 95 PHE A N 1
ATOM 786 C CA . PHE A 1 95 ? -13.523 3.202 -8.935 1.00 83.19 95 PHE A CA 1
ATOM 787 C C . PHE A 1 95 ? -12.768 2.482 -10.059 1.00 83.19 95 PHE A C 1
ATOM 789 O O . PHE A 1 95 ? -11.776 1.776 -9.769 1.00 83.19 95 PHE A O 1
#

pLDDT: mean 91.92, std 7.28, range [58.81, 97.94]

Mean predicted aligned error: 4.83 Å

Radius of gyration: 17.57 Å; Cα contacts (8 Å, |Δi|>4): 131; chains: 1; bounding box: 40×28×52 Å

Solvent-accessible surface area (backbone atoms only — not comparable to full-atom values): 5242 Å² total; per-residue (Å²): 119,68,69,61,54,52,52,52,50,52,51,50,51,51,53,50,54,53,49,50,19,32,38,33,32,36,55,43,82,88,76,69,34,34,29,42,24,51,44,87,58,80,39,79,69,44,74,37,47,54,80,52,62,92,47,66,79,39,92,51,84,92,42,84,27,42,58,56,76,67,44,47,51,40,30,50,49,20,44,49,41,37,55,78,58,44,13,66,83,47,44,46,80,74,89

Nearest PDB structures (foldseek):
  6q97-assembly1_O  TM=4.298E-01  e=9.557E+00  Escherichia coli

Sequence (95 aa):
MLRNKKIISLIFIFLTLLFFSLIGFYSDREWGGVYIFVKHRPMFKLFFASPIGEADPTDIPGKEGYLSSEGKEEENLFIEFVEENKGYERSFRLF

Organism: NCBI:txid2484942

Secondary structure (DSSP, 8-state):
-HHHHHHHHHHHHHHHHHHHHHEEEEE-TTT--EEEEE-SS--S--EE--SSTTSPPB-STTSTTB--HHHHHHHHHHIIIIIITTTGGGEEE--